Protein AF-A0A1R3KIX6-F1 (afdb_monomer_lite)

pLDDT: mean 72.64, std 17.6, range [32.28, 94.06]

Organism: Corchorus capsularis (NCBI:txid210143)

Radius of gyration: 25.51 Å; chains: 1; bounding box: 58×44×62 Å

Secondary structure (DSSP, 8-state):
--HHHHHHHHS-HHHHHHHHHHHHHHHTT---HHHHHHHHHHHHHHHHHHHHHHHHHHHHHHHHHHTTS-S---B-TT--BHHHHHHH-----HHHHHHHHHH-HHHHHHH-S-SHHHHS-EE--SSSTTTTS-EEHHHHHHHHHHT--HHHHHHHTT---

Structure (mmCIF, N/CA/C/O backbone):
data_AF-A0A1R3KIX6-F1
#
_entry.id   AF-A0A1R3KIX6-F1
#
loop_
_atom_site.group_PDB
_atom_site.id
_atom_site.type_symbol
_atom_site.label_atom_id
_atom_site.label_alt_id
_atom_site.label_comp_id
_atom_site.label_asym_id
_atom_site.label_entity_id
_atom_site.label_seq_id
_atom_site.pdbx_PDB_ins_code
_atom_site.Cartn_x
_atom_site.Cartn_y
_atom_site.Cartn_z
_atom_site.occupancy
_atom_site.B_iso_or_equiv
_atom_site.auth_seq_id
_atom_site.auth_comp_id
_atom_site.auth_asym_id
_atom_site.auth_atom_id
_atom_site.pdbx_PDB_model_num
ATOM 1 N N . MET A 1 1 ? -22.156 -4.344 2.968 1.00 60.00 1 MET A N 1
ATOM 2 C CA . MET A 1 1 ? -22.450 -4.894 4.309 1.00 60.00 1 MET A CA 1
ATOM 3 C C . MET A 1 1 ? -22.590 -3.743 5.277 1.00 60.00 1 MET A C 1
ATOM 5 O O . MET A 1 1 ? -21.793 -2.812 5.191 1.00 60.00 1 MET A O 1
ATOM 9 N N . SER A 1 2 ? -23.593 -3.783 6.150 1.00 83.88 2 SER A N 1
ATOM 10 C CA . SER A 1 2 ? -23.769 -2.774 7.195 1.00 83.88 2 SER A CA 1
ATOM 11 C C . SER A 1 2 ? -22.780 -2.991 8.353 1.00 83.88 2 SER A C 1
ATOM 13 O O . SER A 1 2 ? -22.114 -4.027 8.447 1.00 83.88 2 SER A O 1
ATOM 15 N N . PHE A 1 3 ? -22.658 -2.001 9.241 1.00 84.06 3 PHE A N 1
ATOM 16 C CA . PHE A 1 3 ? -21.866 -2.136 10.468 1.00 84.06 3 PHE A CA 1
ATOM 17 C C . PHE A 1 3 ? -22.401 -3.262 11.367 1.00 84.06 3 PHE A C 1
ATOM 19 O O . PHE A 1 3 ? -21.610 -4.033 11.902 1.00 84.06 3 PHE A O 1
ATOM 26 N N . LEU A 1 4 ? -23.728 -3.397 11.474 1.00 84.62 4 LEU A N 1
ATOM 27 C CA . LEU A 1 4 ? -24.378 -4.430 12.282 1.00 84.62 4 LEU A CA 1
ATOM 28 C C . LEU A 1 4 ? -24.159 -5.838 11.722 1.00 84.62 4 LEU A C 1
ATOM 30 O O . LEU A 1 4 ? -23.892 -6.752 12.498 1.00 84.62 4 LEU A O 1
ATOM 34 N N . ASP A 1 5 ? -24.178 -6.005 10.396 1.00 85.88 5 ASP A N 1
ATOM 35 C CA . ASP A 1 5 ? -23.881 -7.304 9.774 1.00 85.88 5 ASP A CA 1
ATOM 36 C C . ASP A 1 5 ? -22.466 -7.767 10.139 1.00 85.88 5 ASP A C 1
ATOM 38 O O . ASP A 1 5 ? -22.254 -8.911 10.531 1.00 85.88 5 ASP A O 1
ATOM 42 N N . ASN A 1 6 ? -21.493 -6.851 10.079 1.00 82.00 6 ASN A N 1
ATOM 43 C CA . ASN A 1 6 ? -20.116 -7.159 10.451 1.00 82.00 6 ASN A CA 1
ATOM 44 C C . ASN A 1 6 ? -19.940 -7.367 11.959 1.00 82.00 6 ASN A C 1
ATOM 46 O O . ASN A 1 6 ? -19.153 -8.221 12.355 1.00 82.00 6 ASN A O 1
ATOM 50 N N . ALA A 1 7 ? -20.657 -6.609 12.794 1.00 83.88 7 ALA A N 1
ATOM 51 C CA . ALA A 1 7 ? -20.616 -6.762 14.245 1.00 83.88 7 ALA A CA 1
ATOM 52 C C . ALA A 1 7 ? -21.100 -8.154 14.675 1.00 83.88 7 ALA A C 1
ATOM 54 O O . ALA A 1 7 ? -20.459 -8.788 15.509 1.00 83.88 7 ALA A O 1
ATOM 55 N N . LYS A 1 8 ? -22.171 -8.661 14.051 1.00 89.19 8 LYS A N 1
ATOM 56 C CA . LYS A 1 8 ? -22.730 -9.993 14.327 1.00 89.19 8 LYS A CA 1
ATOM 57 C C . LYS A 1 8 ? -21.747 -11.133 14.043 1.00 89.19 8 LYS A C 1
ATOM 59 O O . LYS A 1 8 ? -21.815 -12.173 14.682 1.00 89.19 8 LYS A O 1
ATOM 64 N N . GLU A 1 9 ? -20.836 -10.947 13.091 1.00 83.31 9 GLU A N 1
ATOM 65 C CA . GLU A 1 9 ? -19.819 -11.949 12.751 1.00 83.31 9 G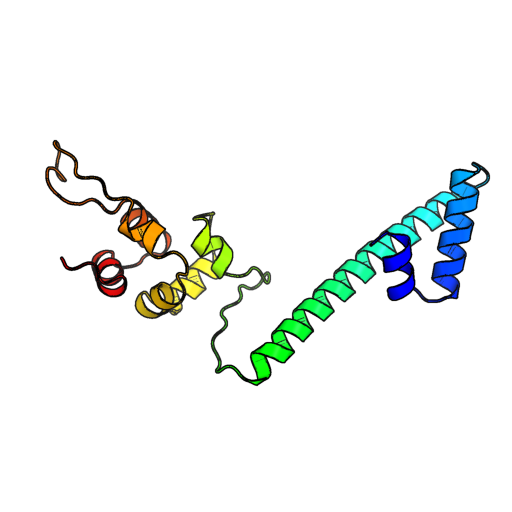LU A CA 1
ATOM 66 C C . GLU A 1 9 ? -18.626 -11.981 13.717 1.00 83.31 9 GLU A C 1
ATOM 68 O O . GLU A 1 9 ? -17.866 -12.950 13.702 1.00 83.31 9 GLU A O 1
ATOM 73 N N . VAL A 1 10 ? -18.402 -10.918 14.498 1.00 85.19 10 VAL A N 1
ATOM 74 C CA . VAL A 1 10 ? -17.178 -10.755 15.309 1.00 85.19 10 VAL A CA 1
ATOM 75 C C . VAL A 1 10 ? -17.430 -10.631 16.811 1.00 85.19 10 VAL A C 1
ATOM 77 O O . VAL A 1 10 ? -16.488 -10.738 17.597 1.00 85.19 10 VAL A O 1
ATOM 80 N N . LEU A 1 11 ? -18.671 -10.380 17.214 1.00 87.31 11 LEU A N 1
ATOM 81 C CA . LEU A 1 11 ? -19.096 -10.316 18.607 1.00 87.31 11 LEU A CA 1
ATOM 82 C C . LEU A 1 11 ? -19.767 -11.620 19.041 1.00 87.31 11 LEU A C 1
ATOM 84 O O . LEU A 1 11 ? -20.280 -12.375 18.216 1.00 87.31 11 LEU A O 1
ATOM 88 N N . THR A 1 12 ? -19.795 -11.861 20.351 1.00 89.69 12 THR A N 1
ATOM 89 C CA . THR A 1 12 ? -20.697 -12.869 20.922 1.00 89.69 12 THR A CA 1
ATOM 90 C C . THR A 1 12 ? -22.153 -12.405 20.815 1.00 89.69 12 THR A C 1
ATOM 92 O O . THR A 1 12 ? -22.432 -11.222 20.616 1.00 89.69 12 THR A O 1
ATOM 95 N N . GLU A 1 13 ? -23.102 -13.328 20.964 1.00 87.25 13 GLU A N 1
ATOM 96 C CA . GLU A 1 13 ? -24.534 -13.001 20.934 1.00 87.25 13 GLU A CA 1
ATOM 97 C C . GLU A 1 13 ? -24.922 -12.002 22.038 1.00 87.25 13 GLU A C 1
ATOM 99 O O . GLU A 1 13 ? -25.672 -11.057 21.790 1.00 87.25 13 GLU A O 1
ATOM 104 N N . GLU A 1 14 ? -24.328 -12.138 23.225 1.00 89.06 14 GLU A N 1
ATOM 105 C CA . GLU A 1 14 ? -24.508 -11.211 24.348 1.00 89.06 14 GLU A CA 1
ATOM 106 C C . GLU A 1 14 ? -23.952 -9.811 24.041 1.00 89.06 14 GLU A C 1
ATOM 108 O O . GLU A 1 14 ? -24.634 -8.806 24.243 1.00 89.06 14 GLU A O 1
ATOM 113 N N . GLU A 1 15 ? -22.728 -9.727 23.506 1.00 89.12 15 GLU A N 1
ATOM 114 C CA . GLU A 1 15 ? -22.105 -8.458 23.109 1.00 89.12 15 GLU A CA 1
ATOM 115 C C . GLU A 1 15 ? -22.903 -7.773 21.988 1.00 89.12 15 GLU A C 1
ATOM 117 O O . GLU A 1 15 ? -23.079 -6.554 21.996 1.00 89.12 15 GLU A O 1
ATOM 122 N N . PHE A 1 16 ? -23.400 -8.549 21.024 1.00 91.00 16 PHE A N 1
ATOM 123 C CA . PHE A 1 16 ? -24.184 -8.036 19.907 1.00 91.00 16 PHE A CA 1
ATOM 124 C C . PHE A 1 16 ? -25.555 -7.519 20.357 1.00 91.00 16 PHE A C 1
ATOM 126 O O . PHE A 1 16 ? -25.960 -6.431 19.951 1.00 91.00 16 PHE A O 1
ATOM 133 N N . THR A 1 17 ? -26.233 -8.249 21.243 1.00 91.88 17 THR A N 1
ATOM 134 C CA . THR A 1 17 ? -27.509 -7.815 21.834 1.00 91.88 17 THR A CA 1
ATOM 135 C C . THR A 1 17 ? -27.315 -6.511 22.606 1.00 91.88 17 THR A C 1
ATOM 137 O O . THR A 1 17 ? -28.024 -5.534 22.368 1.00 91.88 17 THR A O 1
ATOM 140 N N . LYS A 1 18 ? -26.258 -6.430 23.425 1.00 91.56 18 LYS A N 1
ATOM 141 C CA . LYS A 1 18 ? -25.908 -5.211 24.165 1.00 91.56 18 LYS A CA 1
ATOM 142 C C . LYS A 1 18 ? -25.599 -4.025 23.242 1.00 91.56 18 LYS A C 1
ATOM 144 O O . LYS A 1 18 ? -25.970 -2.894 23.549 1.00 91.56 18 LYS A O 1
ATOM 149 N N . LEU A 1 19 ? -24.948 -4.260 22.099 1.00 91.94 19 LEU A N 1
ATOM 150 C CA . LEU A 1 19 ? -24.708 -3.228 21.083 1.00 91.94 19 LEU A CA 1
ATOM 151 C C . LEU A 1 19 ? -26.022 -2.680 20.512 1.00 91.94 19 LEU A C 1
ATOM 153 O O . LEU A 1 19 ? -26.157 -1.464 20.371 1.00 91.94 19 LEU A O 1
ATOM 157 N N . GLN A 1 20 ? -26.973 -3.560 20.185 1.00 92.38 20 GLN A N 1
ATOM 158 C CA . GLN A 1 20 ? -28.275 -3.173 19.637 1.00 92.38 20 GLN A CA 1
ATOM 159 C C . GLN A 1 20 ? -29.111 -2.388 20.652 1.00 92.38 20 GLN A C 1
ATOM 161 O O . GLN A 1 20 ? -29.666 -1.343 20.306 1.00 92.38 20 GLN A O 1
ATOM 166 N N . GLU A 1 21 ? -29.153 -2.842 21.904 1.00 93.25 21 GLU A N 1
ATOM 167 C CA . GLU A 1 21 ? -29.855 -2.153 22.991 1.00 93.25 21 GLU A CA 1
ATOM 168 C C . GLU A 1 21 ? -29.294 -0.747 23.221 1.00 93.25 21 GLU A C 1
ATOM 170 O O . GLU A 1 21 ? -30.045 0.228 23.234 1.00 93.25 21 GLU A O 1
ATOM 175 N N . LEU A 1 22 ? -27.968 -0.619 23.333 1.00 91.62 22 LEU A N 1
ATOM 176 C CA . LEU A 1 22 ? -27.317 0.675 23.538 1.00 91.62 22 LEU A CA 1
ATOM 177 C C . LEU A 1 22 ? -27.475 1.606 22.328 1.00 91.62 22 LEU A C 1
ATOM 179 O O . LEU A 1 22 ? -27.671 2.805 22.510 1.00 91.62 22 LEU A O 1
ATOM 183 N N . GLN A 1 23 ? -27.429 1.088 21.092 1.00 89.12 23 GLN A N 1
ATOM 184 C CA . GLN A 1 23 ? -27.712 1.903 19.903 1.00 89.12 23 GLN A CA 1
ATOM 185 C C . GLN A 1 23 ? -29.150 2.411 19.874 1.00 89.12 23 GLN A C 1
ATOM 187 O O . GLN A 1 23 ? -29.363 3.544 19.448 1.00 89.12 23 GLN A O 1
ATOM 192 N N . THR A 1 24 ? -30.106 1.588 20.299 1.00 91.75 24 THR A N 1
ATOM 193 C CA . THR A 1 24 ? -31.523 1.963 20.349 1.00 91.75 24 THR A CA 1
ATOM 194 C C . THR A 1 24 ? -31.722 3.057 21.391 1.00 91.75 24 THR A C 1
ATOM 196 O O . THR A 1 24 ? -32.115 4.159 21.030 1.00 91.75 24 THR A O 1
ATOM 199 N N . LYS A 1 25 ? -31.263 2.832 22.631 1.00 92.19 25 LYS A N 1
ATOM 200 C CA . LYS A 1 25 ? -31.286 3.840 23.704 1.00 92.19 25 LYS A CA 1
ATOM 201 C C . LYS A 1 25 ? -30.617 5.158 23.312 1.00 92.19 25 LYS A C 1
ATOM 203 O O . LYS A 1 25 ? -31.139 6.222 23.610 1.00 92.19 25 LYS A O 1
ATOM 208 N N . SER A 1 26 ? -29.466 5.104 22.643 1.00 87.81 26 SER A N 1
ATOM 209 C CA . SER A 1 26 ? -28.761 6.303 22.167 1.00 87.81 26 SER A CA 1
ATOM 210 C C . SER A 1 26 ? -29.552 7.033 21.073 1.00 87.81 26 SER A C 1
ATOM 212 O O . SER A 1 26 ? -29.660 8.256 21.098 1.00 87.81 26 SER A O 1
ATOM 214 N N . SER A 1 27 ? -30.167 6.292 20.143 1.00 89.75 27 SER A N 1
ATOM 215 C CA . SER A 1 27 ? -30.996 6.867 19.070 1.00 89.75 27 SER A CA 1
ATOM 216 C C . SER A 1 27 ? -32.286 7.494 19.602 1.00 89.75 27 SER A C 1
ATOM 218 O O . SER A 1 27 ? -32.725 8.517 19.081 1.00 89.75 27 SER A O 1
ATOM 220 N N . ASP A 1 28 ? -32.844 6.907 20.659 1.00 94.06 28 ASP A N 1
ATOM 221 C CA . ASP A 1 28 ? -34.030 7.393 21.364 1.00 94.06 28 ASP A CA 1
ATOM 222 C C . ASP A 1 28 ? -33.690 8.475 22.412 1.00 94.06 28 ASP A C 1
ATOM 224 O O . ASP A 1 28 ? -34.584 9.008 23.064 1.00 94.06 28 ASP A O 1
ATOM 228 N N . PHE A 1 29 ? -32.408 8.853 22.546 1.00 89.00 29 PHE A N 1
ATOM 229 C CA . PHE A 1 29 ? -31.887 9.817 23.530 1.00 89.00 29 PHE A CA 1
ATOM 230 C C . PHE A 1 29 ? -32.129 9.424 25.002 1.00 89.00 29 PHE A C 1
ATOM 232 O O . PHE A 1 29 ? -32.123 10.273 25.893 1.00 89.00 29 PHE A O 1
ATOM 239 N N . GLU A 1 30 ? -32.304 8.132 25.267 1.00 92.00 30 GLU A N 1
ATOM 240 C CA . GLU A 1 30 ? -32.523 7.553 26.597 1.00 92.00 30 GLU A CA 1
ATOM 241 C C . GLU A 1 30 ? -31.233 7.016 27.241 1.00 92.00 30 GLU A C 1
ATOM 243 O O . GLU A 1 30 ? -31.241 6.599 28.399 1.00 92.00 30 GLU A O 1
ATOM 248 N N . ALA A 1 31 ? -30.116 7.005 26.507 1.00 88.38 31 ALA A N 1
ATOM 249 C CA . ALA A 1 31 ? -28.839 6.521 27.019 1.00 88.38 31 ALA A CA 1
ATOM 250 C C . ALA A 1 31 ? -28.229 7.479 28.056 1.00 88.38 31 ALA A C 1
ATOM 252 O O . ALA A 1 31 ? -28.087 8.684 27.841 1.00 88.38 31 ALA A O 1
ATOM 253 N N . THR A 1 32 ? -27.799 6.920 29.183 1.00 93.00 32 THR A N 1
ATOM 254 C CA . THR A 1 32 ? -26.990 7.636 30.177 1.00 93.00 32 THR A CA 1
ATOM 255 C C . THR A 1 32 ? -25.567 7.908 29.658 1.00 93.00 32 THR A C 1
ATOM 257 O O . THR A 1 32 ? -25.094 7.218 28.751 1.00 93.00 32 THR A O 1
ATOM 260 N N . PRO A 1 33 ? -24.813 8.858 30.250 1.00 91.06 33 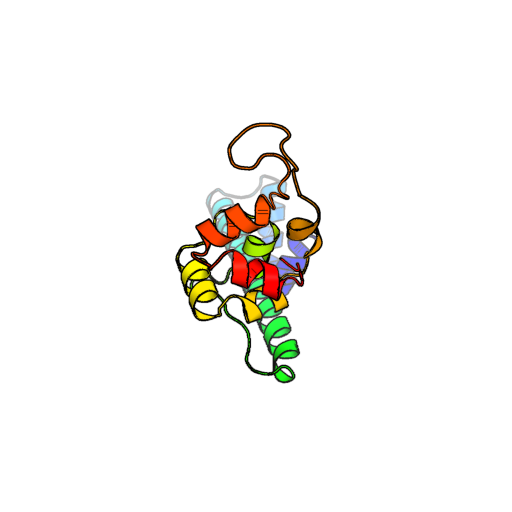PRO A N 1
ATOM 261 C CA . PRO A 1 33 ? -23.420 9.106 29.862 1.00 91.06 33 PRO A CA 1
ATOM 262 C C . PRO A 1 33 ? -22.516 7.864 29.943 1.00 91.06 33 PRO A C 1
ATOM 264 O O . PRO A 1 33 ? -21.642 7.675 29.095 1.00 91.06 33 PRO A O 1
ATOM 267 N N . ASP A 1 34 ? -22.741 6.996 30.933 1.00 91.38 34 ASP A N 1
ATOM 268 C CA . ASP A 1 34 ? -22.002 5.738 31.075 1.00 91.38 34 ASP A CA 1
ATOM 269 C C . ASP A 1 34 ? -22.388 4.725 29.985 1.00 91.38 34 ASP A C 1
ATOM 271 O O . ASP A 1 34 ? -21.531 4.018 29.455 1.00 91.38 34 ASP A O 1
ATOM 275 N N . GLU A 1 35 ? -23.663 4.673 29.594 1.00 86.94 35 GLU A N 1
ATOM 276 C CA . GLU A 1 35 ? -24.137 3.850 28.477 1.00 86.94 35 GLU A CA 1
ATOM 277 C C . GLU A 1 35 ? -23.607 4.341 27.123 1.00 86.94 35 GLU A C 1
ATOM 279 O O . GLU A 1 35 ? -23.210 3.517 26.302 1.00 86.94 35 GLU A O 1
ATOM 284 N N . GLU A 1 36 ? -23.505 5.655 26.910 1.00 87.62 36 GLU A N 1
ATOM 285 C CA . GLU A 1 36 ? -22.879 6.250 25.719 1.00 87.62 36 GLU A CA 1
ATOM 286 C C . GLU A 1 36 ? -21.385 5.920 25.632 1.00 87.62 36 GLU A C 1
ATOM 288 O O . GLU A 1 36 ? -20.862 5.556 24.572 1.00 87.62 36 GLU A O 1
ATOM 293 N N . LYS A 1 37 ? -20.686 5.972 26.771 1.00 91.06 37 LYS A N 1
ATOM 294 C CA . LYS A 1 37 ? -19.287 5.550 26.854 1.00 91.06 37 LYS A CA 1
ATOM 295 C C . LYS A 1 37 ? -19.140 4.063 26.527 1.00 91.06 37 LYS A C 1
ATOM 297 O O . LYS A 1 37 ? -18.314 3.705 25.686 1.00 91.06 37 LYS A O 1
ATOM 302 N N . ASN A 1 38 ? -19.981 3.217 27.119 1.00 88.12 38 ASN A N 1
ATOM 303 C CA . ASN A 1 38 ? -19.999 1.782 26.841 1.00 88.12 38 ASN A CA 1
ATOM 304 C C . ASN A 1 38 ? -20.306 1.497 25.363 1.00 88.12 38 ASN A C 1
ATOM 306 O O . ASN A 1 38 ? -19.670 0.636 24.760 1.00 88.12 38 ASN A O 1
ATOM 310 N N . LEU A 1 39 ? -21.235 2.238 24.752 1.00 89.62 39 LEU A N 1
ATOM 311 C CA . LEU A 1 39 ? -21.570 2.126 23.333 1.00 89.62 39 LEU A CA 1
ATOM 312 C C . LEU A 1 39 ? -20.374 2.474 22.440 1.00 89.62 39 LEU A C 1
ATOM 314 O O . LEU A 1 39 ? -20.112 1.783 21.451 1.00 89.62 39 LEU A O 1
ATOM 318 N N . LEU A 1 40 ? -19.643 3.539 22.772 1.00 89.12 40 LEU A N 1
ATOM 319 C CA . LEU A 1 40 ? -18.450 3.949 22.038 1.00 89.12 40 LEU A CA 1
ATOM 320 C C . LEU A 1 40 ? -17.335 2.901 22.143 1.00 89.12 40 LEU A C 1
ATOM 322 O O . LEU A 1 40 ? -16.736 2.539 21.127 1.00 89.12 40 LEU A O 1
ATOM 326 N N . GLU A 1 41 ? -17.081 2.388 23.345 1.00 90.00 41 GLU A N 1
ATOM 327 C CA . GLU A 1 41 ? -16.098 1.326 23.587 1.00 90.00 41 GLU A CA 1
ATOM 328 C C . GLU A 1 41 ? -16.449 0.055 22.803 1.00 90.00 41 GLU A C 1
ATOM 330 O O . GLU A 1 41 ? -15.595 -0.510 22.115 1.00 90.00 41 GLU A O 1
ATOM 335 N N . LEU A 1 42 ? -17.725 -0.339 22.806 1.00 88.31 42 LEU A N 1
ATOM 336 C CA . LEU A 1 42 ? -18.209 -1.501 22.065 1.00 88.31 42 LEU A CA 1
ATOM 337 C C . LEU A 1 42 ? -18.072 -1.303 20.547 1.00 88.31 42 LEU A C 1
ATOM 339 O O . LEU A 1 42 ? -17.607 -2.199 19.843 1.00 88.31 42 LEU A O 1
ATOM 343 N N . LYS A 1 43 ? -18.388 -0.107 20.026 1.00 87.12 43 LYS A N 1
ATOM 344 C CA . LYS A 1 43 ? -18.191 0.234 18.605 1.00 87.12 43 LYS A CA 1
ATOM 345 C C . LYS A 1 43 ? -16.719 0.187 18.193 1.00 87.12 43 LYS A C 1
ATOM 347 O O . LYS A 1 43 ? -16.414 -0.259 17.085 1.00 87.12 43 LYS A O 1
ATOM 352 N N . ASN A 1 44 ? -15.811 0.632 19.057 1.00 86.50 44 ASN A N 1
ATOM 353 C CA . ASN A 1 44 ? -14.374 0.569 18.795 1.00 86.50 44 ASN A CA 1
ATOM 354 C C . ASN A 1 44 ? -13.867 -0.877 18.815 1.00 86.50 44 ASN A C 1
ATOM 356 O O . ASN A 1 44 ? -13.191 -1.286 17.873 1.00 86.50 44 ASN A O 1
ATOM 360 N N . SER A 1 45 ? -14.293 -1.675 19.798 1.00 84.31 45 SER A N 1
ATOM 361 C CA . SER A 1 45 ? -14.003 -3.113 19.863 1.00 84.31 45 SER A CA 1
ATOM 362 C C . SER A 1 45 ? -14.463 -3.846 18.596 1.00 84.31 45 SER A C 1
ATOM 364 O O . SER A 1 45 ? -13.695 -4.598 17.998 1.00 84.31 45 SER A O 1
ATOM 366 N N . VAL A 1 46 ? -15.670 -3.554 18.092 1.00 82.75 46 VAL A N 1
ATOM 367 C CA . VAL A 1 46 ? -16.163 -4.106 16.816 1.00 82.75 46 VAL A CA 1
ATOM 368 C C . VAL A 1 46 ? -15.243 -3.745 15.652 1.00 82.75 46 VAL A C 1
ATOM 370 O O . VAL A 1 46 ? -14.880 -4.621 14.869 1.00 82.75 46 VAL A O 1
ATOM 373 N N . A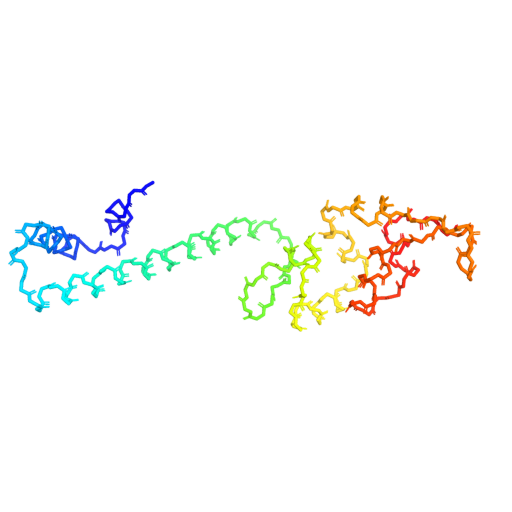RG A 1 47 ? -14.839 -2.475 15.521 1.00 83.19 47 ARG A N 1
ATOM 374 C CA . ARG A 1 47 ? -13.942 -2.034 14.437 1.00 83.19 47 ARG A CA 1
ATOM 375 C C . ARG A 1 47 ? -12.599 -2.756 14.485 1.00 83.19 47 ARG A C 1
ATOM 377 O O . ARG A 1 47 ? -12.101 -3.181 13.444 1.00 83.19 47 ARG A O 1
ATOM 384 N N . GLU A 1 48 ? -12.037 -2.926 15.676 1.00 80.56 48 GLU A N 1
ATOM 385 C CA . GLU A 1 48 ? -10.786 -3.658 15.868 1.00 80.56 48 GLU A CA 1
ATOM 386 C C . GLU A 1 48 ? -10.937 -5.141 15.527 1.00 80.56 48 GLU A C 1
ATOM 388 O O . GLU A 1 48 ? -10.127 -5.672 14.765 1.00 80.56 48 GLU A O 1
ATOM 393 N N . LYS A 1 49 ? -11.992 -5.805 16.014 1.00 79.25 49 LYS A N 1
ATOM 394 C CA . LYS A 1 49 ? -12.253 -7.219 15.708 1.00 79.25 49 LYS A CA 1
ATOM 395 C C . LYS A 1 49 ? -12.524 -7.437 14.211 1.00 79.25 49 LYS A C 1
ATOM 397 O O . LYS A 1 49 ? -12.036 -8.417 13.654 1.00 79.25 49 LYS A O 1
ATOM 402 N N . ILE A 1 50 ? -13.211 -6.515 13.525 1.00 77.31 50 ILE A N 1
ATOM 403 C CA . ILE A 1 50 ? -1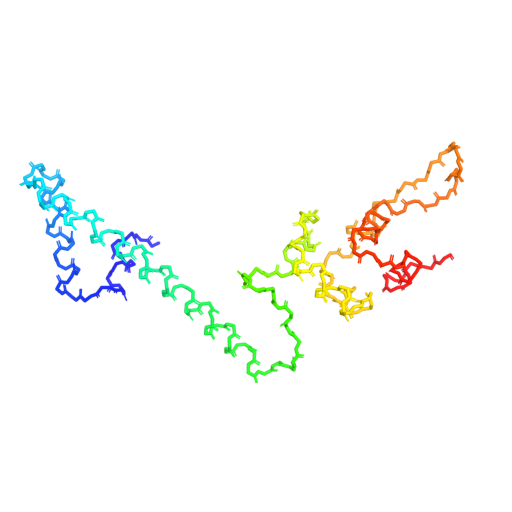3.369 -6.538 12.056 1.00 77.31 50 ILE A CA 1
ATOM 404 C C . ILE A 1 50 ? -12.006 -6.429 11.373 1.00 77.31 50 ILE A C 1
ATOM 406 O O . ILE A 1 50 ? -11.684 -7.253 10.522 1.00 77.31 50 ILE A O 1
ATOM 410 N N . ALA A 1 51 ? -11.174 -5.463 11.770 1.00 73.75 51 ALA A N 1
ATOM 411 C CA . ALA A 1 51 ? -9.845 -5.297 11.190 1.00 73.75 51 ALA A CA 1
ATOM 412 C C . ALA A 1 51 ? -8.963 -6.539 11.412 1.00 73.75 51 ALA A C 1
ATOM 414 O O . ALA A 1 51 ? -8.240 -6.958 10.508 1.00 73.75 51 ALA A O 1
ATOM 415 N N . GLN A 1 52 ? -9.047 -7.168 12.588 1.00 69.19 52 GLN A N 1
ATOM 416 C CA . GLN A 1 52 ? -8.359 -8.426 12.887 1.00 69.19 52 GLN A CA 1
ATOM 417 C C . GLN A 1 52 ? -8.896 -9.590 12.046 1.00 69.19 52 GLN A C 1
ATOM 419 O O . GLN A 1 52 ? -8.097 -10.332 11.473 1.00 69.19 52 GLN A O 1
ATOM 424 N N . ARG A 1 53 ? -10.223 -9.729 11.920 1.00 74.81 53 ARG A N 1
ATOM 425 C CA . ARG A 1 53 ? -10.879 -10.729 11.064 1.00 74.81 53 ARG A CA 1
ATOM 426 C C . ARG A 1 53 ? -10.441 -10.567 9.617 1.00 74.81 53 ARG A C 1
ATOM 428 O O . ARG A 1 53 ? -10.054 -11.549 8.998 1.00 74.81 53 ARG A O 1
ATOM 435 N N . ASP A 1 54 ? -10.475 -9.355 9.082 1.00 70.50 54 ASP A N 1
ATOM 436 C CA . ASP A 1 54 ? -10.131 -9.077 7.688 1.00 70.50 54 ASP A CA 1
ATOM 437 C C . ASP A 1 54 ? -8.634 -9.292 7.453 1.00 70.50 54 ASP A C 1
ATOM 439 O O . ASP A 1 54 ? -8.246 -9.928 6.476 1.00 70.50 54 ASP A O 1
ATOM 443 N N . LYS A 1 55 ? -7.781 -8.903 8.409 1.00 65.69 55 LYS A N 1
ATOM 444 C CA . LYS A 1 55 ? -6.355 -9.250 8.404 1.00 65.69 55 LYS A CA 1
ATOM 445 C C . LYS A 1 55 ? -6.143 -10.767 8.404 1.00 65.69 55 LYS A C 1
ATOM 447 O O . LYS A 1 55 ? -5.318 -11.252 7.636 1.00 65.69 55 LYS A O 1
ATOM 452 N N . ALA A 1 56 ? -6.880 -11.524 9.217 1.00 58.97 56 ALA A N 1
ATOM 453 C CA . ALA A 1 56 ? -6.785 -12.983 9.297 1.00 58.97 56 ALA A CA 1
ATOM 454 C C . ALA A 1 56 ? -7.348 -13.690 8.051 1.00 58.97 56 ALA A C 1
ATOM 456 O O . ALA A 1 56 ? -6.736 -14.635 7.555 1.00 58.97 56 ALA A O 1
ATOM 457 N N . LYS A 1 57 ? -8.468 -13.215 7.495 1.00 60.34 57 LYS A N 1
ATOM 458 C CA . LYS A 1 57 ? -9.039 -13.673 6.216 1.00 60.34 57 LYS A CA 1
ATOM 459 C C . LYS A 1 57 ? -8.073 -13.394 5.065 1.00 60.34 57 LYS A C 1
ATOM 461 O O . LYS A 1 57 ? -7.821 -14.280 4.260 1.00 60.34 57 LYS A O 1
ATOM 466 N N . ASN A 1 58 ? -7.438 -12.226 5.046 1.00 51.25 58 ASN A N 1
ATOM 467 C CA . ASN A 1 58 ? -6.410 -11.898 4.061 1.00 51.25 58 ASN A CA 1
ATOM 468 C C . ASN A 1 58 ? -5.162 -12.772 4.247 1.00 51.25 58 ASN A C 1
ATOM 470 O O . ASN A 1 58 ? -4.662 -13.332 3.280 1.00 51.25 58 ASN A O 1
ATOM 474 N N . LEU A 1 59 ? -4.685 -12.973 5.479 1.00 51.09 59 LEU A N 1
ATOM 475 C CA . LEU A 1 59 ? -3.559 -13.867 5.782 1.00 51.09 59 LEU A CA 1
ATOM 476 C C . LEU A 1 59 ? -3.840 -15.323 5.397 1.00 51.09 59 LEU A C 1
ATOM 478 O O . LEU A 1 59 ? -2.965 -15.977 4.841 1.00 51.09 59 LEU A O 1
ATOM 482 N N . SER A 1 60 ? -5.041 -15.832 5.668 1.00 46.66 60 SER A N 1
ATOM 483 C CA . SER A 1 60 ? -5.446 -17.199 5.317 1.00 46.66 60 SER A CA 1
ATOM 484 C C . SER A 1 60 ? -5.694 -17.365 3.819 1.00 46.66 60 SER A C 1
ATOM 486 O O . SER A 1 60 ? -5.282 -18.375 3.261 1.00 46.66 60 SER A O 1
ATOM 488 N N . PHE A 1 61 ? -6.264 -16.367 3.142 1.00 44.03 61 PHE A N 1
ATOM 489 C CA . PHE A 1 61 ? -6.364 -16.327 1.681 1.00 44.03 61 PHE A CA 1
ATOM 490 C C . PHE A 1 61 ? -4.982 -16.339 1.020 1.00 44.03 61 PHE A C 1
ATOM 492 O O . PHE A 1 61 ? -4.749 -17.083 0.069 1.00 44.03 61 PHE A O 1
ATOM 499 N N . LEU A 1 62 ? -4.045 -15.560 1.565 1.00 41.78 62 LEU A N 1
ATOM 500 C CA . LEU A 1 62 ? -2.649 -15.568 1.152 1.00 41.78 62 LEU A CA 1
ATOM 501 C C . LEU A 1 62 ? -2.053 -16.965 1.400 1.00 41.78 62 LEU A C 1
ATOM 503 O O . LEU A 1 62 ? -1.631 -17.613 0.451 1.00 41.78 62 LEU A O 1
ATOM 507 N N . ASN A 1 63 ? -2.098 -17.497 2.623 1.00 43.09 63 ASN A N 1
ATOM 508 C CA . ASN A 1 63 ? -1.531 -18.814 2.949 1.00 43.09 63 ASN A CA 1
ATOM 509 C C . ASN A 1 63 ? -2.153 -19.970 2.139 1.00 43.09 63 ASN A C 1
ATOM 511 O O . ASN A 1 63 ? -1.436 -20.876 1.723 1.00 43.09 63 ASN A O 1
ATOM 515 N N . GLY A 1 64 ? -3.459 -19.925 1.863 1.00 39.88 64 GLY A N 1
ATOM 516 C CA . GLY A 1 64 ? -4.173 -20.919 1.059 1.00 39.88 64 GLY A CA 1
ATOM 517 C C . GLY A 1 64 ? -3.821 -20.873 -0.431 1.00 39.88 64 GLY A C 1
ATOM 518 O O . GLY A 1 64 ? -3.803 -21.915 -1.082 1.00 39.88 64 GLY A O 1
ATOM 519 N N . LYS A 1 65 ? -3.469 -19.699 -0.974 1.00 42.06 65 LYS A N 1
ATOM 520 C CA . LYS A 1 65 ? -2.893 -19.579 -2.326 1.00 42.06 65 LYS A CA 1
ATOM 521 C C . LYS A 1 65 ? -1.389 -19.891 -2.370 1.00 42.06 65 LYS A C 1
ATOM 523 O O . LYS A 1 65 ? -0.908 -20.355 -3.400 1.00 42.06 65 LYS A O 1
ATOM 528 N N . PHE A 1 66 ? -0.657 -19.682 -1.272 1.00 34.25 66 PHE A N 1
ATOM 529 C CA . PHE A 1 66 ? 0.793 -19.911 -1.184 1.00 34.25 66 PHE A CA 1
ATOM 530 C C . PHE A 1 66 ? 1.202 -21.353 -0.853 1.00 34.25 66 PHE A C 1
ATOM 532 O O . PHE A 1 66 ? 2.365 -21.689 -1.054 1.00 34.25 66 PHE A O 1
ATOM 539 N N . ALA A 1 67 ? 0.289 -22.233 -0.427 1.00 38.16 67 ALA A N 1
ATOM 540 C CA . ALA A 1 67 ? 0.610 -23.652 -0.214 1.00 38.16 67 ALA A CA 1
ATOM 541 C C . ALA A 1 67 ? 1.077 -24.376 -1.499 1.00 38.16 67 ALA A C 1
ATOM 543 O O . ALA A 1 67 ? 1.767 -25.386 -1.410 1.00 38.16 67 ALA A O 1
ATOM 544 N N . ASN A 1 68 ? 0.759 -23.830 -2.682 1.00 37.94 68 ASN A N 1
ATOM 545 C CA . ASN A 1 68 ? 1.114 -24.401 -3.985 1.00 37.94 68 ASN A CA 1
ATOM 546 C C . ASN A 1 68 ? 2.060 -23.520 -4.829 1.00 37.94 68 ASN A C 1
ATOM 548 O O . ASN A 1 68 ? 2.217 -23.789 -6.020 1.00 37.94 68 ASN A O 1
ATOM 552 N N . MET A 1 69 ? 2.694 -22.480 -4.266 1.00 33.78 69 MET A N 1
ATOM 553 C CA . MET A 1 69 ? 3.660 -21.650 -5.009 1.00 33.78 69 MET A CA 1
ATOM 554 C C . MET A 1 69 ? 5.060 -21.671 -4.373 1.00 33.78 69 MET A C 1
ATOM 556 O O . MET A 1 69 ? 5.180 -21.507 -3.159 1.00 33.78 69 MET A O 1
ATOM 560 N N . PRO A 1 70 ? 6.129 -21.867 -5.175 1.00 32.28 70 PRO A N 1
ATOM 561 C CA . PRO A 1 70 ? 7.502 -21.942 -4.682 1.00 32.28 70 PRO A CA 1
ATOM 562 C C . PRO A 1 70 ? 7.959 -20.620 -4.031 1.00 32.28 70 PRO A C 1
ATOM 564 O O . PRO A 1 70 ? 7.385 -19.560 -4.287 1.00 32.28 70 PRO A O 1
ATOM 567 N N . PRO A 1 71 ? 8.989 -20.670 -3.164 1.00 37.00 71 PRO A N 1
ATOM 568 C CA . PRO A 1 71 ? 9.270 -19.662 -2.145 1.00 37.00 71 PRO A CA 1
ATOM 569 C C . PRO A 1 71 ? 9.816 -18.366 -2.754 1.00 37.00 71 PRO A C 1
ATOM 571 O O . PRO A 1 71 ? 11.022 -18.159 -2.886 1.00 37.00 71 PRO A O 1
ATOM 574 N N . SER A 1 72 ? 8.922 -17.449 -3.103 1.00 45.72 72 SER A N 1
ATOM 575 C CA . SER A 1 72 ? 9.281 -16.083 -3.473 1.00 45.72 72 SER A CA 1
ATOM 576 C C . SER A 1 72 ? 8.205 -15.102 -3.026 1.00 45.72 72 SER A C 1
ATOM 578 O O . SER A 1 72 ? 7.268 -14.824 -3.764 1.00 45.72 72 SER A O 1
ATOM 580 N N . SER A 1 73 ? 8.339 -14.523 -1.834 1.00 40.59 73 SER A N 1
ATOM 581 C CA . SER A 1 73 ? 7.551 -13.335 -1.485 1.00 40.59 73 SER A CA 1
ATOM 582 C C . SER A 1 73 ? 8.296 -12.468 -0.472 1.00 40.59 73 SER A C 1
ATOM 584 O O . SER A 1 73 ? 8.298 -12.735 0.729 1.00 40.59 73 SER A O 1
ATOM 586 N N . LEU A 1 74 ? 8.957 -11.434 -0.991 1.00 44.78 74 LEU A N 1
ATOM 587 C CA . LEU A 1 74 ? 9.622 -10.373 -0.240 1.00 44.78 74 LEU A CA 1
ATOM 588 C C . LEU A 1 74 ? 8.552 -9.416 0.305 1.00 44.78 74 LEU A C 1
ATOM 590 O O . LEU A 1 74 ? 8.020 -8.596 -0.435 1.00 44.78 74 LEU A O 1
ATOM 594 N N . ARG A 1 75 ? 8.226 -9.542 1.594 1.00 45.50 75 ARG A N 1
ATOM 595 C CA . ARG A 1 75 ? 7.444 -8.553 2.355 1.00 45.50 75 ARG A CA 1
ATOM 596 C C . ARG A 1 75 ? 8.407 -7.685 3.164 1.00 45.50 75 ARG A C 1
ATOM 598 O O . ARG A 1 75 ? 9.408 -8.203 3.661 1.00 45.50 75 ARG A O 1
ATOM 605 N N . ASP A 1 76 ? 8.135 -6.385 3.294 1.00 44.22 76 ASP A N 1
ATOM 606 C CA . ASP A 1 76 ? 8.872 -5.558 4.253 1.00 44.22 76 ASP A CA 1
ATOM 607 C C . ASP A 1 76 ? 8.348 -5.771 5.687 1.00 44.22 76 ASP A C 1
ATOM 609 O O . ASP A 1 76 ? 7.317 -6.411 5.912 1.00 44.22 76 ASP A O 1
ATOM 613 N N . LYS A 1 77 ? 9.097 -5.267 6.674 1.00 40.31 77 LYS A N 1
ATOM 614 C CA . LYS A 1 77 ? 8.823 -5.430 8.114 1.00 40.31 77 LYS A CA 1
ATOM 615 C C . LYS A 1 77 ? 7.465 -4.874 8.576 1.00 40.31 77 LYS A C 1
ATOM 617 O O . LYS A 1 77 ? 7.050 -5.187 9.686 1.00 40.31 77 LYS A O 1
ATOM 622 N N . ASP A 1 78 ? 6.796 -4.076 7.744 1.00 41.41 78 ASP A N 1
ATOM 623 C CA . ASP A 1 78 ? 5.524 -3.417 8.046 1.00 41.41 78 ASP A CA 1
ATOM 624 C C . ASP A 1 78 ? 4.362 -3.999 7.206 1.00 41.41 78 ASP A C 1
ATOM 626 O O . ASP A 1 78 ? 3.228 -3.526 7.283 1.00 41.41 78 ASP A O 1
ATOM 630 N N . GLY A 1 79 ? 4.614 -5.064 6.432 1.00 46.81 79 GLY A N 1
ATOM 631 C CA . GLY A 1 79 ? 3.578 -5.835 5.744 1.00 46.81 79 GLY A CA 1
ATOM 632 C C . GLY A 1 79 ? 2.977 -5.161 4.509 1.00 46.81 79 GLY A C 1
ATOM 633 O O . GLY A 1 79 ? 1.946 -5.630 4.031 1.00 46.81 79 GLY A O 1
ATOM 634 N N . LYS A 1 80 ? 3.597 -4.099 3.976 1.00 46.56 80 LYS A N 1
ATOM 635 C CA . LYS A 1 80 ? 3.164 -3.500 2.706 1.00 46.56 80 LYS A CA 1
ATOM 636 C C . LYS A 1 80 ? 3.638 -4.342 1.525 1.00 46.56 80 LYS A C 1
ATOM 638 O O . LYS A 1 80 ? 4.786 -4.796 1.488 1.00 46.56 80 LYS A O 1
ATOM 643 N N . GLU A 1 81 ? 2.750 -4.536 0.551 1.00 47.72 81 GLU A N 1
ATOM 644 C CA . GLU A 1 81 ? 3.091 -5.171 -0.718 1.00 47.72 81 GLU A CA 1
ATOM 645 C C . GLU A 1 81 ? 4.140 -4.319 -1.432 1.00 47.72 81 GLU A C 1
ATOM 647 O O . GLU A 1 81 ? 3.879 -3.210 -1.894 1.00 47.72 81 GLU A O 1
ATOM 652 N N . VAL A 1 82 ? 5.356 -4.856 -1.520 1.00 48.78 82 VAL A N 1
ATOM 653 C CA . VAL A 1 82 ? 6.466 -4.256 -2.267 1.00 48.78 82 VAL A CA 1
ATOM 654 C C . VAL A 1 82 ? 6.050 -3.971 -3.721 1.00 48.78 82 VAL A C 1
ATOM 656 O O . VAL A 1 82 ? 6.541 -3.018 -4.316 1.00 48.78 82 VAL A O 1
ATOM 659 N N . GLU A 1 83 ? 5.087 -4.724 -4.263 1.00 40.62 83 GLU A N 1
ATOM 660 C CA . GLU A 1 83 ? 4.509 -4.513 -5.592 1.00 40.62 83 GLU A CA 1
ATOM 661 C C . GLU A 1 83 ? 3.840 -3.147 -5.792 1.00 40.62 83 GLU A C 1
ATOM 663 O O . GLU A 1 83 ? 4.003 -2.554 -6.856 1.00 40.62 83 GLU A O 1
ATOM 668 N N . GLU A 1 84 ? 3.094 -2.622 -4.818 1.00 39.53 84 GLU A N 1
ATOM 669 C CA . GLU A 1 84 ? 2.285 -1.410 -5.023 1.00 39.53 84 GLU A CA 1
ATOM 670 C C . GLU A 1 84 ? 3.165 -0.149 -5.096 1.00 39.53 84 GLU A C 1
ATOM 672 O O . GLU A 1 84 ? 2.978 0.703 -5.963 1.00 39.53 84 GLU A O 1
ATOM 677 N N . ALA A 1 85 ? 4.225 -0.091 -4.281 1.00 43.12 85 ALA A N 1
ATOM 678 C CA . ALA A 1 85 ? 5.227 0.979 -4.328 1.00 43.12 85 ALA A CA 1
ATOM 679 C C . ALA A 1 85 ? 6.112 0.926 -5.591 1.00 43.12 85 ALA A C 1
ATOM 681 O O . ALA A 1 85 ? 6.618 1.956 -6.044 1.00 43.12 85 ALA A O 1
ATOM 682 N N . ILE A 1 86 ? 6.301 -0.266 -6.172 1.00 47.22 86 ILE A N 1
ATOM 683 C CA . ILE A 1 86 ? 6.975 -0.433 -7.468 1.00 47.22 86 ILE A CA 1
ATOM 684 C C . ILE A 1 86 ? 6.072 0.068 -8.604 1.00 47.22 86 ILE A C 1
ATOM 686 O O . ILE A 1 86 ? 6.569 0.741 -9.506 1.00 47.22 86 ILE A O 1
ATOM 690 N N . LYS A 1 87 ? 4.760 -0.213 -8.535 1.00 43.28 87 LYS A N 1
ATOM 691 C CA . LYS A 1 87 ? 3.757 0.168 -9.547 1.00 43.28 87 LYS A CA 1
ATOM 692 C C . LYS A 1 87 ? 3.527 1.683 -9.634 1.00 43.28 87 LYS A C 1
ATOM 694 O O . LYS A 1 87 ? 3.385 2.198 -10.735 1.00 43.28 87 LYS A O 1
ATOM 699 N N . THR A 1 88 ? 3.511 2.411 -8.515 1.00 41.62 88 THR A N 1
ATOM 700 C CA . THR A 1 88 ? 3.135 3.845 -8.500 1.00 41.62 88 THR A CA 1
ATOM 701 C C . THR A 1 88 ? 4.316 4.817 -8.522 1.00 41.62 88 THR A C 1
ATOM 703 O O . THR A 1 88 ? 4.130 6.024 -8.668 1.00 41.62 88 THR A O 1
ATOM 706 N N . GLY A 1 89 ? 5.549 4.332 -8.337 1.00 42.22 89 GLY A N 1
ATOM 707 C CA . GLY A 1 89 ? 6.711 5.207 -8.167 1.00 42.22 89 GLY A CA 1
ATOM 708 C C . GLY A 1 89 ? 6.651 6.069 -6.899 1.00 42.22 89 GLY A C 1
ATOM 709 O O . GLY A 1 89 ? 7.444 7.013 -6.770 1.00 42.22 89 GLY A O 1
ATOM 710 N N . GLU A 1 90 ? 5.751 5.745 -5.965 1.00 43.81 90 GLU A N 1
ATOM 711 C CA . GLU A 1 90 ? 5.738 6.317 -4.626 1.00 43.81 90 GLU A CA 1
ATOM 712 C C . GLU A 1 90 ? 7.045 6.020 -3.888 1.00 43.81 90 GLU A C 1
ATOM 714 O O . GLU A 1 90 ? 7.853 5.159 -4.251 1.00 43.81 90 GLU A O 1
ATOM 719 N N . 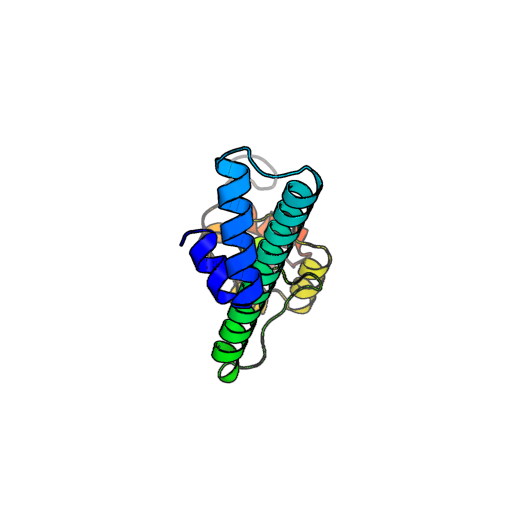ARG A 1 91 ? 7.293 6.805 -2.842 1.00 46.81 91 ARG A N 1
ATOM 720 C CA . ARG A 1 91 ? 8.525 6.761 -2.061 1.00 46.81 91 ARG A CA 1
ATOM 721 C C . ARG A 1 91 ? 8.663 5.383 -1.399 1.00 46.81 91 ARG A C 1
ATOM 723 O O . ARG A 1 91 ? 8.077 5.120 -0.355 1.00 46.81 91 ARG A O 1
ATOM 730 N N . ILE A 1 92 ? 9.453 4.515 -2.027 1.00 58.00 92 ILE A N 1
ATOM 731 C CA . ILE A 1 92 ? 9.735 3.152 -1.567 1.00 58.00 92 ILE A CA 1
ATOM 732 C C . ILE A 1 92 ? 10.323 3.221 -0.150 1.00 58.00 92 ILE A C 1
ATOM 734 O O . ILE A 1 92 ? 11.253 3.995 0.106 1.00 58.00 92 ILE A O 1
ATOM 738 N N . SER A 1 93 ? 9.782 2.427 0.781 1.00 59.78 93 SER A N 1
ATOM 739 C CA . SER A 1 93 ? 10.298 2.351 2.152 1.00 59.78 93 SER A CA 1
ATOM 740 C C . SER A 1 93 ? 11.777 1.928 2.135 1.00 59.78 93 SER A C 1
ATOM 742 O O . SER A 1 93 ? 12.223 1.195 1.248 1.00 59.78 93 SER A O 1
ATOM 744 N N . LYS A 1 94 ? 12.576 2.367 3.120 1.00 64.56 94 LYS A N 1
ATOM 745 C CA . LYS A 1 94 ? 14.002 1.986 3.201 1.00 64.56 94 LYS A CA 1
ATOM 746 C C . LYS A 1 94 ? 14.176 0.457 3.233 1.00 64.56 94 LYS A C 1
ATOM 748 O O . LYS A 1 94 ? 15.113 -0.057 2.632 1.00 64.56 94 LYS A O 1
ATOM 753 N N . GLY A 1 95 ? 13.246 -0.254 3.880 1.00 61.78 95 GLY A N 1
ATOM 754 C CA . GLY A 1 95 ? 13.220 -1.718 3.934 1.00 61.78 95 GLY A CA 1
ATOM 755 C C . GLY A 1 95 ? 12.920 -2.367 2.581 1.00 61.78 95 GLY A C 1
ATOM 756 O O . GLY A 1 95 ? 13.647 -3.268 2.167 1.00 61.78 95 GLY A O 1
ATOM 757 N N . ALA A 1 96 ? 11.916 -1.872 1.853 1.00 62.91 96 ALA A N 1
ATOM 758 C CA . ALA A 1 96 ? 11.593 -2.368 0.516 1.00 62.91 96 ALA A CA 1
ATOM 759 C C . ALA A 1 96 ? 12.724 -2.087 -0.489 1.00 62.91 96 ALA A C 1
ATOM 761 O O . ALA A 1 96 ? 13.067 -2.956 -1.286 1.00 62.91 96 ALA A O 1
ATOM 762 N N . LYS A 1 97 ? 13.383 -0.923 -0.401 1.00 67.75 97 LYS A N 1
ATOM 763 C CA . LYS A 1 97 ? 14.552 -0.600 -1.234 1.00 67.75 97 LYS A CA 1
ATOM 764 C C . LYS A 1 97 ? 15.700 -1.595 -1.022 1.00 67.75 97 LYS A C 1
ATOM 766 O O . LYS A 1 97 ? 16.260 -2.088 -1.995 1.00 67.75 97 LYS A O 1
ATOM 771 N N . GLU A 1 98 ? 16.036 -1.918 0.225 1.00 69.06 98 GLU A N 1
ATOM 772 C CA . GLU A 1 98 ? 17.068 -2.917 0.554 1.00 69.06 98 GLU A CA 1
ATOM 773 C C . GLU A 1 98 ? 16.693 -4.327 0.064 1.00 69.06 98 GLU A C 1
ATOM 775 O O . GLU A 1 98 ? 17.535 -5.049 -0.471 1.00 69.06 98 GLU A O 1
ATOM 780 N N . ALA A 1 99 ? 15.419 -4.710 0.195 1.00 66.69 99 ALA A N 1
ATOM 781 C CA . ALA A 1 99 ? 14.911 -5.986 -0.303 1.00 66.69 99 ALA A CA 1
ATOM 782 C C . ALA A 1 99 ? 15.020 -6.090 -1.835 1.00 66.69 99 ALA A C 1
ATOM 784 O O . ALA A 1 99 ? 15.512 -7.094 -2.351 1.00 66.69 99 ALA A O 1
ATOM 785 N N . ILE A 1 100 ? 14.630 -5.035 -2.557 1.00 68.56 100 ILE A N 1
ATOM 786 C CA . ILE A 1 100 ? 14.717 -4.955 -4.022 1.00 68.56 100 ILE A CA 1
ATOM 787 C C . ILE A 1 100 ? 16.180 -4.971 -4.487 1.00 68.56 100 ILE A C 1
ATOM 789 O O . ILE A 1 100 ? 16.516 -5.686 -5.429 1.00 68.56 100 ILE A O 1
ATOM 793 N N . LYS A 1 101 ? 17.078 -4.263 -3.789 1.00 73.06 101 LYS A N 1
ATOM 794 C CA . LYS A 1 101 ? 18.521 -4.312 -4.073 1.00 73.06 101 LYS A CA 1
ATOM 795 C C . LYS A 1 101 ? 19.083 -5.727 -4.001 1.00 73.06 101 LYS A C 1
ATOM 797 O O . LYS A 1 101 ? 19.772 -6.152 -4.924 1.00 73.06 101 LYS A O 1
ATOM 802 N N . LYS A 1 102 ? 18.770 -6.458 -2.926 1.00 74.94 102 LYS A N 1
ATOM 803 C CA . LYS A 1 102 ? 19.206 -7.854 -2.742 1.00 74.94 102 LYS A CA 1
ATOM 804 C C . LYS A 1 102 ? 18.604 -8.797 -3.782 1.00 74.94 102 LYS A C 1
ATOM 806 O O . LYS A 1 102 ? 19.242 -9.774 -4.154 1.00 74.94 102 LYS A O 1
ATOM 811 N N . MET A 1 103 ? 17.386 -8.508 -4.235 1.00 71.44 103 MET A N 1
ATOM 812 C CA . MET A 1 103 ? 16.684 -9.283 -5.256 1.00 71.44 103 MET A CA 1
ATOM 813 C C . MET A 1 103 ? 17.352 -9.171 -6.636 1.00 71.44 103 MET A C 1
ATOM 815 O O . MET A 1 103 ? 17.378 -10.142 -7.391 1.00 71.44 103 MET A O 1
ATOM 819 N N . GLY A 1 104 ? 17.917 -8.001 -6.941 1.00 75.94 104 GLY A N 1
ATOM 820 C CA . GLY A 1 104 ? 18.618 -7.734 -8.190 1.00 75.94 104 GLY A CA 1
ATOM 821 C C . GLY A 1 104 ? 17.692 -7.383 -9.358 1.00 75.94 104 GLY A C 1
ATOM 822 O O . GLY A 1 104 ? 16.481 -7.598 -9.336 1.00 75.94 104 GLY A O 1
ATOM 823 N N . VAL A 1 105 ? 18.298 -6.826 -10.408 1.00 81.56 105 VAL A N 1
ATOM 824 C CA . VAL A 1 105 ? 17.598 -6.217 -11.551 1.00 81.56 105 VAL A CA 1
ATOM 825 C C . VAL A 1 105 ? 16.719 -7.209 -12.319 1.00 81.56 105 VAL A C 1
ATOM 827 O O . VAL A 1 105 ? 15.593 -6.873 -12.667 1.00 81.56 105 VAL A O 1
ATOM 830 N N . ALA A 1 106 ? 17.206 -8.426 -12.574 1.00 78.81 106 ALA A N 1
ATOM 831 C CA . ALA A 1 106 ? 16.478 -9.416 -13.372 1.00 78.81 106 ALA A CA 1
ATOM 832 C C . ALA A 1 106 ? 15.151 -9.811 -12.708 1.00 78.81 106 ALA A C 1
ATOM 834 O O . ALA A 1 106 ? 14.084 -9.683 -13.300 1.00 78.81 106 ALA A O 1
ATOM 835 N N . LYS A 1 107 ? 15.224 -10.189 -11.430 1.00 73.94 107 LYS A N 1
ATOM 836 C CA . LYS A 1 107 ? 14.061 -10.607 -10.650 1.00 73.94 107 LYS A CA 1
ATOM 837 C C . LYS A 1 107 ? 13.123 -9.437 -10.340 1.00 73.94 107 LYS A C 1
ATOM 839 O O . LYS A 1 107 ? 11.914 -9.620 -10.297 1.00 73.94 107 LYS A O 1
ATOM 844 N N . PHE A 1 108 ? 13.651 -8.218 -10.207 1.00 76.50 108 PHE A N 1
ATOM 845 C CA . PHE A 1 108 ? 12.824 -7.013 -10.151 1.00 76.50 108 PHE A CA 1
ATOM 846 C C . PHE A 1 108 ? 11.994 -6.839 -11.429 1.00 76.50 108 PHE A C 1
ATOM 848 O O . PHE A 1 108 ? 10.789 -6.639 -11.337 1.00 76.50 108 PHE A O 1
ATOM 855 N N . VAL A 1 109 ? 12.605 -6.971 -12.611 1.00 77.50 109 VAL A N 1
ATOM 856 C CA . VAL A 1 109 ? 11.907 -6.825 -13.901 1.00 77.50 109 VAL A CA 1
ATOM 857 C C . VAL A 1 109 ? 10.862 -7.914 -14.146 1.00 77.50 109 VAL A C 1
ATOM 859 O O . VAL A 1 109 ? 9.827 -7.633 -14.751 1.00 77.50 109 VAL A O 1
ATOM 862 N N . GLU A 1 110 ? 11.096 -9.136 -13.670 1.00 73.00 110 GLU A N 1
ATOM 863 C CA . GLU A 1 110 ? 10.098 -10.214 -13.702 1.00 73.00 110 GLU A CA 1
ATOM 864 C C . GLU A 1 110 ? 8.829 -9.861 -12.914 1.00 73.00 110 GLU A C 1
ATOM 866 O O . GLU A 1 110 ? 7.734 -10.233 -13.328 1.00 73.00 110 GLU A O 1
ATOM 871 N N . LEU A 1 111 ? 8.972 -9.112 -11.817 1.00 64.38 111 LEU A N 1
ATOM 872 C CA . LEU A 1 111 ? 7.868 -8.702 -10.944 1.00 64.38 111 LEU A CA 1
ATOM 873 C C . LEU A 1 111 ? 7.185 -7.397 -11.381 1.00 64.38 111 LEU A C 1
ATOM 875 O O . LEU A 1 111 ? 6.147 -7.033 -10.828 1.00 64.38 111 LEU A O 1
ATOM 879 N N . ILE A 1 112 ? 7.736 -6.673 -12.361 1.00 71.25 112 ILE A N 1
ATOM 880 C CA . ILE A 1 112 ? 7.080 -5.484 -12.913 1.00 71.25 112 ILE A CA 1
ATOM 881 C C . ILE A 1 112 ? 5.877 -5.929 -13.749 1.00 71.25 112 ILE A C 1
ATOM 883 O O . ILE A 1 112 ? 6.027 -6.537 -14.811 1.00 71.25 112 ILE A O 1
ATOM 887 N N . THR A 1 113 ? 4.681 -5.553 -13.302 1.00 62.97 113 THR A N 1
AT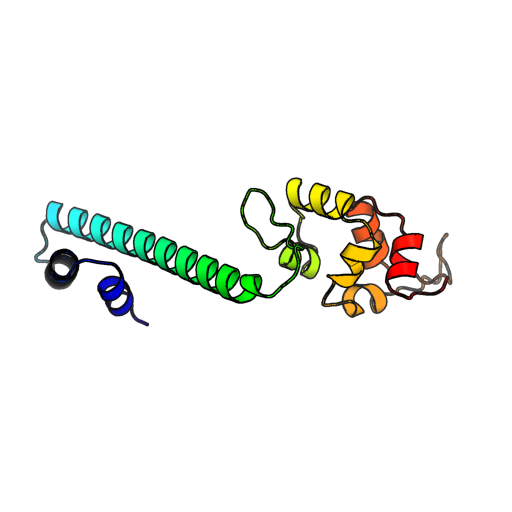OM 888 C CA . THR A 1 113 ? 3.427 -5.801 -14.028 1.00 62.97 113 THR A CA 1
ATOM 889 C C . THR A 1 113 ? 3.198 -4.810 -15.167 1.00 62.97 113 THR A C 1
ATOM 891 O O . THR A 1 113 ? 2.640 -5.182 -16.193 1.00 62.97 113 THR A O 1
ATOM 894 N N . ASP A 1 114 ? 3.642 -3.561 -15.006 1.00 70.94 114 ASP A N 1
ATOM 895 C CA . ASP A 1 114 ? 3.512 -2.507 -16.015 1.00 70.94 114 ASP A CA 1
ATOM 896 C C . ASP A 1 114 ? 4.880 -2.165 -16.616 1.00 70.94 114 ASP A C 1
ATOM 898 O O . ASP A 1 114 ? 5.568 -1.230 -16.207 1.00 70.94 114 ASP A O 1
ATOM 902 N N . LYS A 1 115 ? 5.311 -2.979 -17.582 1.00 74.50 115 LYS A N 1
ATOM 903 C CA . LYS A 1 115 ? 6.559 -2.726 -18.318 1.00 74.50 115 LYS A CA 1
ATOM 904 C C . LYS A 1 115 ? 6.425 -1.524 -19.261 1.00 74.50 115 LYS A C 1
ATOM 906 O O . LYS A 1 115 ? 7.426 -0.857 -19.521 1.00 74.50 115 LYS A O 1
ATOM 911 N N . ALA A 1 116 ? 5.210 -1.225 -19.724 1.00 74.50 116 ALA A N 1
ATOM 912 C CA . ALA A 1 116 ? 4.910 -0.113 -20.624 1.00 74.50 116 ALA A CA 1
ATOM 913 C C . ALA A 1 116 ? 5.237 1.239 -19.973 1.00 74.50 116 ALA A C 1
ATOM 915 O O . ALA A 1 116 ? 5.872 2.084 -20.604 1.00 74.50 116 ALA A O 1
ATOM 916 N N . TYR A 1 117 ? 4.967 1.395 -18.671 1.00 74.12 117 TYR A N 1
ATOM 917 C CA . TYR A 1 117 ? 5.390 2.566 -17.892 1.00 74.12 117 TYR A CA 1
ATOM 918 C C . TYR A 1 117 ? 6.879 2.909 -18.078 1.00 74.12 117 TYR A C 1
ATOM 920 O O . TYR A 1 117 ? 7.248 4.076 -18.198 1.00 74.12 117 TYR A O 1
ATOM 928 N N . PHE A 1 118 ? 7.750 1.901 -18.157 1.00 77.12 118 PHE A N 1
ATOM 929 C CA . PHE A 1 118 ? 9.194 2.098 -18.302 1.00 77.12 118 PHE A CA 1
ATOM 930 C C . PHE A 1 118 ? 9.643 2.291 -19.751 1.00 77.12 118 PHE A C 1
ATOM 932 O O . PHE A 1 118 ? 10.615 3.010 -19.998 1.00 77.12 118 PHE A O 1
ATOM 939 N N . ILE A 1 119 ? 8.969 1.628 -20.690 1.00 77.88 119 ILE A N 1
ATOM 940 C CA . ILE A 1 119 ? 9.389 1.539 -22.092 1.00 77.88 119 ILE A CA 1
ATOM 941 C C . ILE A 1 119 ? 8.819 2.693 -22.922 1.00 77.88 119 ILE A C 1
ATOM 943 O O . ILE A 1 119 ? 9.514 3.179 -23.810 1.00 77.88 119 ILE A O 1
ATOM 947 N N . ASP A 1 120 ? 7.612 3.168 -22.614 1.00 76.31 120 ASP A N 1
ATOM 948 C CA . ASP A 1 120 ? 6.868 4.079 -23.495 1.00 76.31 120 ASP A CA 1
ATOM 949 C C . ASP A 1 120 ? 7.181 5.558 -23.231 1.00 76.31 120 ASP A C 1
ATOM 951 O O . ASP A 1 120 ? 7.095 6.399 -24.127 1.00 76.31 120 ASP A O 1
ATOM 955 N N . HIS A 1 121 ? 7.621 5.897 -22.017 1.00 72.50 121 HIS A N 1
ATOM 956 C CA . HIS A 1 121 ? 7.983 7.266 -21.643 1.00 72.50 121 HIS A CA 1
ATOM 957 C C . HIS A 1 121 ? 9.429 7.593 -22.034 1.00 72.50 121 HIS A C 1
ATOM 959 O O . HIS A 1 121 ? 10.330 7.744 -21.195 1.00 72.50 121 HIS A O 1
ATOM 965 N N . VAL A 1 122 ? 9.636 7.718 -23.346 1.00 79.44 122 VAL A N 1
ATOM 966 C CA . VAL A 1 122 ? 10.917 8.066 -23.965 1.00 79.44 122 VAL A CA 1
ATOM 967 C C . VAL A 1 122 ? 10.868 9.485 -24.501 1.00 79.44 122 VAL A C 1
ATOM 969 O O . VAL A 1 122 ? 10.006 9.829 -25.306 1.00 79.44 122 VAL A O 1
ATOM 972 N N . SER A 1 123 ? 11.838 10.308 -24.116 1.00 79.88 123 SER A N 1
ATOM 973 C CA . SER A 1 123 ? 12.084 11.582 -24.787 1.00 79.88 123 SER A CA 1
ATOM 974 C C . SER A 1 123 ? 13.307 11.478 -25.691 1.00 79.88 123 SER A C 1
ATOM 976 O O . SER A 1 123 ? 14.262 10.765 -25.391 1.00 79.88 123 SER A O 1
ATOM 978 N N . THR A 1 124 ? 13.282 12.192 -26.815 1.00 82.56 124 THR A N 1
ATOM 979 C CA . THR A 1 124 ? 14.445 12.345 -27.701 1.00 82.56 124 THR A CA 1
ATOM 980 C C . THR A 1 124 ? 14.740 13.839 -27.812 1.00 82.56 124 THR A C 1
ATOM 982 O O . THR A 1 124 ? 14.159 14.510 -28.664 1.00 82.56 124 THR A O 1
ATOM 985 N N . PRO A 1 125 ? 15.549 14.404 -26.899 1.00 77.81 125 PRO A N 1
ATOM 986 C CA . PRO A 1 125 ? 15.866 15.827 -26.909 1.00 77.81 125 PRO A CA 1
ATOM 987 C C . PRO A 1 125 ? 16.560 16.210 -28.217 1.00 77.81 125 PRO A C 1
ATOM 989 O O . PRO A 1 125 ? 17.405 15.466 -28.703 1.00 77.81 125 PRO A O 1
ATOM 992 N N . THR A 1 126 ? 16.256 17.380 -28.769 1.00 76.38 126 THR A N 1
ATOM 993 C CA . THR A 1 126 ? 16.916 17.896 -29.984 1.00 76.38 126 THR A CA 1
ATOM 994 C C . THR A 1 126 ? 18.187 18.691 -29.680 1.00 76.38 126 THR A C 1
ATOM 996 O O . THR A 1 126 ? 18.981 18.955 -30.577 1.00 76.38 126 THR A O 1
ATOM 999 N N . VAL A 1 127 ? 18.404 19.058 -28.414 1.00 68.50 127 VAL A N 1
ATOM 1000 C CA . VAL A 1 127 ? 19.516 19.900 -27.952 1.00 68.50 127 VAL A CA 1
ATOM 1001 C C . VAL A 1 127 ? 20.127 19.360 -26.650 1.00 68.50 127 VAL A C 1
ATOM 1003 O O . VAL A 1 127 ? 19.454 18.685 -25.870 1.00 68.50 127 VAL A O 1
ATOM 1006 N N . GLY A 1 128 ? 21.408 19.662 -26.404 1.00 75.31 128 GLY A N 1
ATOM 1007 C CA . GLY A 1 128 ? 22.150 19.272 -25.194 1.00 75.31 128 GLY A CA 1
ATOM 1008 C C . GLY A 1 128 ? 22.966 17.973 -25.311 1.00 75.31 128 GLY A C 1
ATOM 1009 O O . GLY A 1 128 ? 23.057 17.363 -26.369 1.00 75.31 128 GLY A O 1
ATOM 1010 N N . ILE A 1 129 ? 23.570 17.528 -24.201 1.00 75.19 129 ILE A N 1
ATOM 1011 C CA . ILE A 1 129 ? 24.489 16.360 -24.149 1.00 75.19 129 ILE A CA 1
ATOM 1012 C C . ILE A 1 129 ? 23.788 15.041 -24.543 1.00 75.19 129 ILE A C 1
ATOM 1014 O O . ILE A 1 129 ? 24.417 14.094 -25.019 1.00 75.19 129 ILE A O 1
ATOM 1018 N N . MET A 1 130 ? 22.467 14.992 -24.365 1.00 76.50 130 MET A N 1
ATOM 1019 C CA . MET A 1 130 ? 21.609 13.862 -24.731 1.00 76.50 130 MET A CA 1
ATOM 1020 C C . MET A 1 130 ? 20.853 14.097 -26.049 1.00 76.50 130 MET A C 1
ATOM 1022 O O . MET A 1 130 ? 19.879 13.395 -26.317 1.00 76.50 130 MET A O 1
ATOM 1026 N N . ALA A 1 131 ? 21.273 15.075 -26.863 1.00 79.19 131 ALA A N 1
ATOM 1027 C CA . ALA A 1 131 ? 20.639 15.361 -28.144 1.00 79.19 131 ALA A CA 1
ATOM 1028 C C . ALA A 1 131 ? 20.616 14.117 -29.043 1.00 79.19 131 ALA A C 1
ATOM 1030 O O . ALA A 1 131 ? 21.608 13.393 -29.149 1.00 79.19 131 ALA A O 1
ATOM 1031 N N . ASN A 1 132 ? 19.472 13.882 -29.685 1.00 83.19 132 ASN A N 1
ATOM 1032 C CA . ASN A 1 132 ? 19.198 12.768 -30.594 1.00 83.19 132 ASN A CA 1
ATOM 1033 C C . ASN A 1 132 ? 19.350 11.369 -29.970 1.00 83.19 132 ASN A C 1
ATOM 1035 O O . ASN A 1 132 ? 19.353 10.369 -30.685 1.00 83.19 132 ASN A O 1
ATOM 1039 N N . LYS A 1 133 ? 19.449 11.273 -28.637 1.00 83.06 133 LYS A N 1
ATOM 1040 C CA . LYS A 1 133 ? 19.480 10.002 -27.907 1.00 83.06 133 LYS A CA 1
ATOM 1041 C C . LYS A 1 133 ? 18.132 9.745 -27.249 1.00 83.06 133 LYS A C 1
ATOM 1043 O O . LYS A 1 133 ? 17.521 10.655 -26.693 1.00 83.06 133 LYS A O 1
ATOM 1048 N N . LYS A 1 134 ? 17.701 8.482 -27.254 1.00 83.12 134 LYS A N 1
ATOM 1049 C CA . LYS A 1 134 ? 16.524 8.042 -26.498 1.00 83.12 134 LYS A CA 1
ATOM 1050 C C . LYS A 1 134 ? 16.814 8.120 -25.000 1.00 83.12 134 LYS A C 1
ATOM 1052 O O . LYS A 1 134 ? 17.703 7.437 -24.489 1.00 83.12 134 LYS A O 1
ATOM 1057 N N . VAL A 1 135 ? 16.051 8.943 -24.293 1.00 82.88 135 VAL A N 1
ATOM 1058 C CA . VAL A 1 135 ? 16.113 9.105 -22.842 1.00 82.88 135 VAL A CA 1
ATOM 1059 C C . VAL A 1 135 ? 14.902 8.423 -22.222 1.00 82.88 135 VAL A C 1
ATOM 1061 O O . VAL A 1 135 ? 13.781 8.920 -22.294 1.00 82.88 135 VAL A O 1
ATOM 1064 N N . TYR A 1 136 ? 15.150 7.290 -21.573 1.00 85.31 136 TYR A N 1
ATOM 1065 C CA . TYR A 1 136 ? 14.143 6.542 -20.825 1.00 85.31 136 TYR A CA 1
ATOM 1066 C C . TYR A 1 136 ? 14.030 7.118 -19.413 1.00 85.31 136 TYR A C 1
ATOM 1068 O O . TYR A 1 136 ? 14.749 6.710 -18.495 1.00 85.31 136 TYR A O 1
ATOM 1076 N N . LYS A 1 137 ? 13.175 8.132 -19.245 1.00 80.75 137 LYS A N 1
ATOM 1077 C CA . LYS A 1 137 ? 13.128 8.947 -18.021 1.00 80.75 137 LYS A CA 1
ATOM 1078 C C . LYS A 1 137 ? 12.820 8.104 -16.781 1.00 80.75 137 LYS A C 1
ATOM 1080 O O . LYS A 1 137 ? 13.550 8.183 -15.794 1.00 80.75 137 LYS A O 1
ATOM 1085 N N . HIS A 1 138 ? 11.811 7.240 -16.861 1.00 79.94 138 HIS A N 1
ATOM 1086 C CA . HIS A 1 138 ? 11.400 6.398 -15.736 1.00 79.94 138 HIS A CA 1
ATOM 1087 C C . HIS A 1 138 ? 12.410 5.296 -15.404 1.00 79.94 138 HIS A C 1
ATOM 1089 O O . HIS A 1 138 ? 12.619 5.006 -14.227 1.00 79.94 138 HIS A O 1
ATOM 1095 N N . ILE A 1 139 ? 13.118 4.756 -16.402 1.00 85.12 139 ILE A N 1
ATOM 1096 C CA . ILE A 1 139 ? 14.222 3.811 -16.172 1.00 85.12 139 ILE A CA 1
ATOM 1097 C C . ILE A 1 139 ? 15.355 4.498 -15.412 1.00 85.12 139 ILE A C 1
ATOM 1099 O O . ILE A 1 139 ? 15.808 3.983 -14.393 1.00 85.12 139 ILE A O 1
ATOM 1103 N N . ASN A 1 140 ? 15.781 5.683 -15.857 1.00 83.62 140 ASN A N 1
ATOM 1104 C CA . ASN A 1 140 ? 16.870 6.422 -15.215 1.00 83.62 140 ASN A CA 1
ATOM 1105 C C . ASN A 1 140 ? 16.519 6.830 -13.775 1.00 83.62 140 ASN A C 1
ATOM 1107 O O . ASN A 1 140 ? 17.343 6.702 -12.868 1.00 83.62 140 ASN A O 1
ATOM 1111 N N . GLU A 1 141 ? 15.293 7.309 -13.549 1.00 82.81 141 GLU A N 1
ATOM 1112 C CA . GLU A 1 141 ? 14.816 7.689 -12.218 1.00 82.81 141 GLU A CA 1
ATOM 1113 C C . GLU A 1 141 ? 14.750 6.486 -11.272 1.00 82.81 141 GLU A C 1
ATOM 1115 O O . GLU A 1 141 ? 15.240 6.572 -10.143 1.00 82.81 141 GLU A O 1
ATOM 1120 N N . GLN A 1 142 ? 14.193 5.359 -11.720 1.00 79.88 142 GLN A N 1
ATOM 1121 C CA . GLN A 1 142 ? 14.060 4.168 -10.880 1.00 79.88 142 GLN A CA 1
ATOM 1122 C C . GLN A 1 142 ? 15.394 3.459 -10.650 1.00 79.88 142 GLN A C 1
ATOM 1124 O O . GLN A 1 142 ? 15.678 3.068 -9.518 1.00 79.88 142 GLN A O 1
ATOM 1129 N N . ALA A 1 143 ? 16.268 3.398 -11.659 1.00 85.75 143 ALA A N 1
ATOM 1130 C CA . ALA A 1 143 ? 17.635 2.910 -11.495 1.00 85.75 143 ALA A CA 1
ATOM 1131 C C . ALA A 1 143 ? 18.380 3.704 -10.416 1.00 85.75 143 ALA A C 1
ATOM 1133 O O . ALA A 1 143 ? 18.962 3.123 -9.504 1.00 85.75 143 ALA A O 1
ATOM 1134 N N . LYS A 1 144 ? 18.287 5.040 -10.447 1.00 84.44 144 LYS A N 1
ATOM 1135 C CA . LYS A 1 144 ? 18.907 5.905 -9.435 1.00 84.44 144 LYS A CA 1
ATOM 1136 C C . LYS A 1 144 ? 18.307 5.695 -8.042 1.00 84.44 144 LYS A C 1
ATOM 1138 O O . LYS A 1 144 ? 19.038 5.690 -7.053 1.00 84.44 144 LYS A O 1
ATOM 1143 N N . ARG A 1 145 ? 16.986 5.521 -7.939 1.00 77.94 145 ARG A N 1
ATOM 1144 C CA . ARG A 1 145 ? 16.301 5.290 -6.655 1.00 77.94 145 ARG A CA 1
ATOM 1145 C C . ARG A 1 145 ? 16.687 3.954 -6.031 1.00 77.94 145 ARG A C 1
ATOM 1147 O O . ARG A 1 145 ? 16.917 3.912 -4.822 1.00 77.94 145 ARG A O 1
ATOM 1154 N N . LEU A 1 146 ? 16.774 2.901 -6.838 1.00 81.94 146 LEU A N 1
ATOM 1155 C CA . LEU A 1 146 ? 17.082 1.536 -6.408 1.00 81.94 146 LEU A CA 1
ATOM 1156 C C . LEU A 1 146 ? 18.584 1.222 -6.402 1.00 81.94 146 LEU A C 1
ATOM 1158 O O . LEU A 1 146 ? 18.973 0.190 -5.872 1.00 81.94 146 LEU A O 1
ATOM 1162 N N . GLU A 1 147 ? 19.421 2.136 -6.901 1.00 85.19 147 GLU A N 1
ATOM 1163 C CA . GLU A 1 147 ? 20.866 1.944 -7.119 1.00 85.19 147 GLU A CA 1
ATOM 1164 C C . GLU A 1 147 ? 21.163 0.753 -8.038 1.00 85.19 147 GLU A C 1
ATOM 1166 O O . GLU A 1 147 ? 22.089 -0.027 -7.825 1.00 85.19 147 GLU A O 1
ATOM 1171 N N . PHE A 1 148 ? 20.348 0.618 -9.080 1.00 86.31 148 PHE A N 1
ATOM 1172 C CA . PHE A 1 148 ? 20.576 -0.332 -10.153 1.00 86.31 148 PHE A CA 1
ATOM 1173 C C . PHE A 1 148 ? 21.445 0.269 -11.249 1.00 86.31 148 PHE A C 1
ATOM 1175 O O . PHE A 1 148 ? 21.400 1.468 -11.530 1.00 86.31 148 PHE A O 1
ATOM 1182 N N . ASP A 1 149 ? 22.208 -0.601 -11.905 1.00 89.56 149 ASP A N 1
ATOM 1183 C CA . ASP A 1 149 ? 22.885 -0.261 -13.145 1.00 89.56 149 ASP A CA 1
ATOM 1184 C C . ASP A 1 149 ? 21.842 -0.037 -14.252 1.00 89.56 149 ASP A C 1
ATOM 1186 O O . ASP A 1 149 ? 20.998 -0.899 -14.518 1.00 89.56 149 ASP A O 1
ATOM 1190 N N . VAL A 1 150 ? 21.882 1.146 -14.865 1.00 87.62 150 VAL A N 1
ATOM 1191 C CA . VAL A 1 150 ? 20.898 1.589 -15.863 1.00 87.62 150 VAL A CA 1
ATOM 1192 C C . VAL A 1 150 ? 20.904 0.682 -17.092 1.00 87.62 150 VAL A C 1
ATOM 1194 O O . VAL A 1 150 ? 19.840 0.358 -17.618 1.00 87.62 150 VAL A O 1
ATOM 1197 N N . GLU A 1 151 ? 22.079 0.251 -17.546 1.00 87.75 151 GLU A N 1
ATOM 1198 C CA . GLU A 1 151 ? 22.211 -0.569 -18.750 1.00 87.75 151 GLU A CA 1
ATOM 1199 C C . GLU A 1 151 ? 21.741 -1.999 -18.492 1.00 87.75 151 GLU A C 1
ATOM 1201 O O . GLU A 1 151 ? 20.980 -2.547 -19.290 1.00 87.75 151 GLU A O 1
ATOM 1206 N N . LYS A 1 152 ? 22.064 -2.574 -17.327 1.00 89.19 152 LYS A N 1
ATOM 1207 C CA . LYS A 1 152 ? 21.495 -3.865 -16.908 1.00 89.19 152 LYS A CA 1
ATOM 1208 C C . LYS A 1 152 ? 19.976 -3.804 -16.789 1.00 89.19 152 LYS A C 1
ATOM 1210 O O . LYS A 1 152 ? 19.303 -4.775 -17.126 1.00 89.19 152 LYS A O 1
ATOM 1215 N N . PHE A 1 153 ? 19.426 -2.681 -16.328 1.00 88.25 153 PHE A N 1
ATOM 1216 C CA . PHE A 1 153 ? 17.978 -2.516 -16.207 1.00 88.25 153 PHE A CA 1
ATOM 1217 C C . PHE A 1 153 ? 17.293 -2.416 -17.575 1.00 88.25 153 PHE A C 1
ATOM 1219 O O . PHE A 1 153 ? 16.297 -3.101 -17.805 1.00 88.25 153 PHE A O 1
ATOM 1226 N N . LYS A 1 154 ? 17.869 -1.667 -18.523 1.00 88.06 154 LYS A N 1
ATOM 1227 C CA . LYS A 1 154 ? 17.403 -1.646 -19.920 1.00 88.06 154 LYS A CA 1
ATOM 1228 C C . LYS A 1 154 ? 17.461 -3.030 -20.567 1.00 88.06 154 LYS A C 1
ATOM 1230 O O . LYS A 1 154 ? 16.472 -3.459 -21.156 1.00 88.06 154 LYS A O 1
ATOM 1235 N N . GLN A 1 155 ? 18.578 -3.742 -20.409 1.00 89.50 155 GLN A N 1
ATOM 1236 C CA . GLN A 1 155 ? 18.753 -5.093 -20.951 1.00 89.50 155 GLN A CA 1
ATOM 1237 C C . GLN A 1 155 ? 17.719 -6.068 -20.387 1.00 89.50 155 GLN A C 1
ATOM 1239 O O . GLN A 1 155 ? 17.100 -6.808 -21.148 1.00 89.50 155 GLN A O 1
ATOM 1244 N N . ALA A 1 156 ? 17.484 -6.036 -19.072 1.00 86.75 156 ALA A N 1
ATOM 1245 C CA . ALA A 1 156 ? 16.480 -6.878 -18.429 1.00 86.75 156 ALA A CA 1
ATOM 1246 C C . ALA A 1 156 ? 15.051 -6.561 -18.910 1.00 86.75 156 ALA A C 1
ATOM 1248 O O . ALA A 1 156 ? 14.232 -7.468 -19.033 1.00 86.75 156 ALA A O 1
ATOM 1249 N N . LEU A 1 157 ? 14.760 -5.298 -19.247 1.00 84.19 157 LEU A N 1
ATOM 1250 C CA . LEU A 1 157 ? 13.498 -4.873 -19.870 1.00 84.19 157 LEU A CA 1
ATOM 1251 C C . LEU A 1 157 ? 13.405 -5.195 -21.374 1.00 84.19 157 LEU A C 1
ATOM 1253 O O . LEU A 1 157 ? 12.380 -4.914 -21.991 1.00 84.19 157 LEU A O 1
ATOM 1257 N N . GLY A 1 158 ? 14.442 -5.783 -21.977 1.00 85.38 158 GLY A N 1
ATOM 1258 C CA . GLY A 1 158 ? 14.475 -6.119 -23.403 1.00 85.38 158 GLY A CA 1
ATOM 1259 C C . GLY A 1 158 ? 14.774 -4.932 -24.326 1.00 85.38 158 GLY A C 1
ATOM 1260 O O . GLY A 1 158 ? 14.641 -5.052 -25.544 1.00 85.38 158 GLY A O 1
ATOM 1261 N N . ILE A 1 159 ? 15.199 -3.793 -23.776 1.00 83.69 159 ILE A N 1
ATOM 1262 C CA . ILE A 1 159 ? 15.614 -2.625 -24.554 1.00 83.69 159 ILE A CA 1
ATOM 1263 C C . ILE A 1 159 ? 17.041 -2.875 -25.041 1.00 83.69 159 ILE A C 1
ATOM 1265 O O . ILE A 1 159 ? 17.987 -2.903 -24.252 1.00 83.69 159 ILE A O 1
ATOM 1269 N N . LYS A 1 160 ? 17.197 -3.073 -26.353 1.00 68.19 160 LYS A N 1
ATOM 1270 C CA . LYS A 1 160 ? 18.516 -3.174 -26.988 1.00 68.19 160 LYS A CA 1
ATOM 1271 C C . LYS A 1 160 ? 19.183 -1.793 -27.006 1.00 68.19 160 LYS A C 1
ATOM 1273 O O . LYS A 1 160 ? 18.510 -0.801 -27.297 1.00 68.19 160 LYS A O 1
ATOM 1278 N N . ALA A 1 161 ? 20.467 -1.766 -26.645 1.00 56.94 161 ALA A N 1
ATOM 1279 C CA . ALA A 1 161 ? 21.330 -0.589 -26.747 1.00 56.94 161 ALA A CA 1
ATOM 1280 C C . ALA A 1 161 ? 21.454 -0.110 -28.200 1.00 56.94 161 ALA A C 1
ATOM 1282 O O . ALA A 1 161 ? 21.448 -0.982 -29.101 1.00 56.94 161 ALA A O 1
#

Foldseek 3Di:
DDLLVLLVVQDDPVLSVLLVVLVVCVVVVNDDPVSVVVNVVSSVVSVVSSVVVVVVVVVVVVVVVCVPDPDDDDAFPVRDRLLVCLQPVPQRDPRSLVVDLVCAQLNSLVSHPCLCLQVVPWDAACDDPSHRHTDRPVLVVVCVSSVHDSVSNCVSSVNDD

Sequence (161 aa):
MSFLDNAKEVLTEEEFTKLQELQTKSSDFEATPDEEKNLLELKNSVREKIAQRDKAKNLSFLNGKFANMPPSSLRDKDGKEVEEAIKTGERISKGAKEAIKKMGVAKFVELITDKAYFIDHVSTPTVGIMANKKVYKHINEQAKRLEFDVEKFKQALGIKA